Protein AF-A0A950ZXJ7-F1 (afdb_monomer)

Secondary structure (DSSP, 8-state):
-----EEEEGGG---HHHHHHHTEEEEPPEEEETTEEEETTTT---

Mean predicted aligned error: 3.02 Å

Foldseek 3Di:
DDDDAAEEECVVVDDPVVCVVVVYHYDFDWDQDPNDIDTPPPRDDD

pLDDT: mean 94.72, std 7.61, range [58.91, 98.38]

Structure (mmCIF, N/CA/C/O backbone):
data_AF-A0A950ZXJ7-F1
#
_entry.id   AF-A0A950ZXJ7-F1
#
loop_
_atom_site.group_PDB
_atom_site.id
_atom_site.type_symbol
_atom_site.label_atom_id
_atom_site.label_alt_id
_atom_site.label_comp_id
_atom_site.label_asym_id
_atom_site.label_entity_id
_atom_site.label_seq_id
_atom_site.pdbx_PDB_ins_code
_atom_site.Cartn_x
_atom_site.Cartn_y
_atom_site.Cartn_z
_atom_site.occupancy
_atom_site.B_iso_or_equiv
_atom_site.auth_seq_id
_atom_site.auth_comp_id
_atom_site.auth_asym_id
_atom_site.auth_atom_id
_atom_site.pdbx_PDB_model_num
ATOM 1 N N . MET A 1 1 ? -14.877 8.991 24.946 1.00 58.91 1 MET A N 1
ATOM 2 C CA . MET A 1 1 ? -14.960 7.755 24.140 1.00 58.91 1 MET A CA 1
ATOM 3 C C . MET A 1 1 ? -13.655 7.602 23.394 1.00 58.91 1 MET A C 1
ATOM 5 O O . MET A 1 1 ? -13.181 8.597 22.861 1.00 58.91 1 MET A O 1
ATOM 9 N N . THR A 1 2 ? -13.081 6.404 23.379 1.00 78.81 2 THR A N 1
ATOM 10 C CA . THR A 1 2 ? -11.857 6.110 22.624 1.00 78.81 2 THR A CA 1
ATOM 11 C C . THR A 1 2 ? -12.262 5.511 21.283 1.00 78.81 2 THR A C 1
ATOM 13 O O . THR A 1 2 ? -13.037 4.557 21.261 1.00 78.81 2 THR A O 1
ATOM 16 N N . SER A 1 3 ? -11.788 6.078 20.177 1.00 89.06 3 SER A N 1
ATOM 17 C CA . SER A 1 3 ? -11.969 5.494 18.847 1.00 89.06 3 S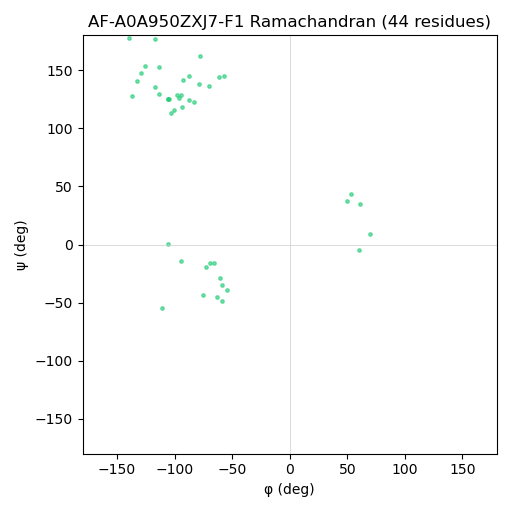ER A CA 1
ATOM 18 C C . SER A 1 3 ? -10.834 4.515 18.543 1.00 89.06 3 SER A C 1
ATOM 20 O O . SER A 1 3 ? -9.695 4.721 18.960 1.00 89.06 3 SER A O 1
ATOM 22 N N . VAL A 1 4 ? -11.151 3.443 17.816 1.00 93.88 4 VAL A N 1
ATOM 23 C CA . VAL A 1 4 ? -10.164 2.497 17.279 1.00 93.88 4 VAL A CA 1
ATOM 24 C C . VAL A 1 4 ? -10.030 2.764 15.785 1.00 93.88 4 VAL A C 1
ATOM 26 O O . VAL A 1 4 ? -11.030 2.767 15.072 1.00 93.88 4 VAL A O 1
ATOM 29 N N . GLY A 1 5 ? -8.805 3.008 15.322 1.00 95.69 5 GLY A N 1
ATOM 30 C CA . GLY A 1 5 ? -8.484 3.084 13.898 1.00 95.69 5 GLY A CA 1
ATOM 31 C C . GLY A 1 5 ? -8.027 1.726 13.375 1.00 95.69 5 GLY A C 1
ATOM 32 O O . GLY A 1 5 ? -7.305 1.012 14.069 1.00 95.69 5 GLY A O 1
ATOM 33 N N . LEU A 1 6 ? -8.432 1.384 12.153 1.00 97.25 6 LEU A N 1
ATOM 34 C CA . LEU A 1 6 ? -7.953 0.200 11.444 1.00 97.25 6 LEU A CA 1
ATOM 35 C C . LEU A 1 6 ? -6.978 0.637 10.352 1.00 97.25 6 LEU A C 1
ATOM 37 O O . LEU A 1 6 ? -7.313 1.468 9.507 1.00 97.25 6 LEU A O 1
ATOM 41 N N . VAL A 1 7 ? -5.772 0.076 10.380 1.00 98.12 7 VAL A N 1
ATOM 42 C CA . VAL A 1 7 ? -4.714 0.351 9.402 1.00 98.12 7 VAL A CA 1
ATOM 43 C C . VAL A 1 7 ? -4.130 -0.976 8.932 1.00 98.12 7 VAL A C 1
ATOM 45 O O . VAL A 1 7 ? -3.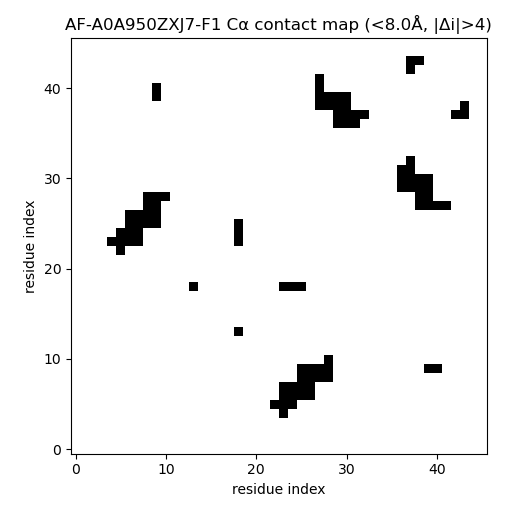968 -1.898 9.731 1.00 98.12 7 VAL A O 1
ATOM 48 N N . THR A 1 8 ? -3.829 -1.078 7.642 1.00 98.25 8 T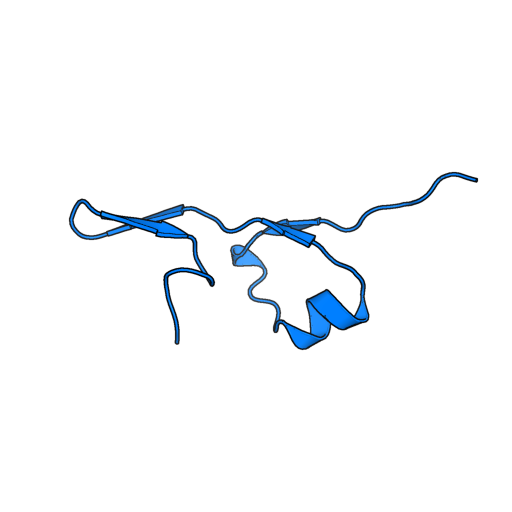HR A N 1
ATOM 49 C CA . THR A 1 8 ? -3.165 -2.235 7.030 1.00 98.25 8 THR A CA 1
ATOM 50 C C . THR A 1 8 ? -2.142 -1.772 5.992 1.00 98.25 8 THR A C 1
ATOM 52 O O . THR A 1 8 ? -2.015 -0.572 5.740 1.00 98.25 8 THR A O 1
ATOM 55 N N . ASP A 1 9 ? -1.421 -2.709 5.389 1.00 98.38 9 ASP A N 1
ATOM 56 C CA . ASP A 1 9 ? -0.524 -2.456 4.266 1.00 98.38 9 ASP A CA 1
ATOM 57 C C . ASP A 1 9 ? -0.980 -3.211 3.010 1.00 98.38 9 ASP A C 1
ATOM 59 O O . ASP A 1 9 ? -1.984 -3.930 3.018 1.00 98.38 9 ASP A O 1
ATOM 63 N N . SER A 1 10 ? -0.277 -3.008 1.898 1.00 97.00 10 SER A N 1
ATOM 64 C CA . SER A 1 10 ? -0.673 -3.588 0.614 1.00 97.00 10 SER A CA 1
ATOM 65 C C . SER A 1 10 ? -0.520 -5.116 0.537 1.00 97.00 10 SER A C 1
ATOM 67 O O . SER A 1 10 ? -1.162 -5.731 -0.313 1.00 97.00 10 SER A O 1
ATOM 69 N N . THR A 1 11 ? 0.231 -5.758 1.445 1.00 97.00 11 THR A N 1
ATOM 70 C CA . THR A 1 11 ? 0.425 -7.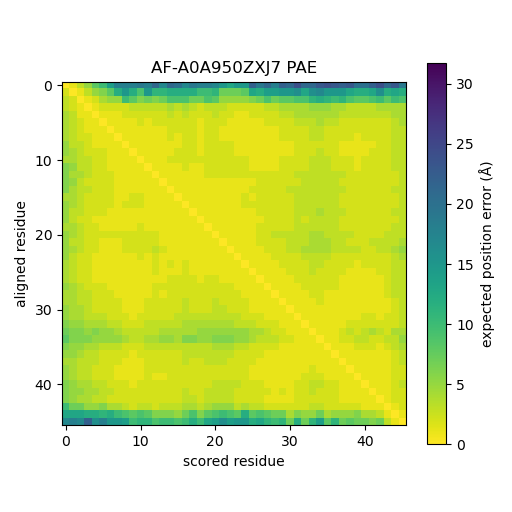225 1.445 1.00 97.00 11 THR A CA 1
ATOM 71 C C . THR A 1 11 ? -0.807 -7.998 1.895 1.00 97.00 11 THR A C 1
ATOM 73 O O . THR A 1 11 ? -0.936 -9.180 1.583 1.00 97.00 11 THR A O 1
ATOM 76 N N . ALA A 1 12 ? -1.739 -7.335 2.586 1.00 97.56 12 ALA A N 1
ATOM 77 C CA . ALA A 1 12 ? -3.028 -7.917 2.946 1.00 97.56 12 ALA A CA 1
ATOM 78 C C . ALA A 1 12 ? -3.913 -8.211 1.718 1.00 97.56 12 ALA A C 1
ATOM 80 O O . ALA A 1 12 ? -4.895 -8.939 1.844 1.00 97.56 12 ALA A O 1
ATOM 81 N N . ASP A 1 13 ? -3.578 -7.627 0.559 1.00 95.94 13 ASP A N 1
ATOM 82 C CA . ASP A 1 13 ? -4.216 -7.845 -0.745 1.00 95.94 13 ASP A CA 1
ATOM 83 C C . ASP A 1 13 ? -5.753 -7.726 -0.718 1.00 95.94 13 ASP A C 1
ATOM 85 O O . ASP A 1 13 ? -6.498 -8.458 -1.373 1.00 95.94 13 ASP A O 1
ATOM 89 N N . LEU A 1 14 ? -6.251 -6.782 0.086 1.00 96.06 14 LEU A N 1
ATOM 90 C CA . LEU A 1 14 ? -7.681 -6.542 0.241 1.00 96.06 14 LEU A CA 1
ATOM 91 C C . LEU A 1 14 ? -8.236 -5.730 -0.943 1.00 96.06 14 LEU A C 1
ATOM 93 O O . LEU A 1 14 ? -7.634 -4.727 -1.337 1.00 96.06 14 LEU A O 1
ATOM 97 N N . PRO A 1 15 ? -9.425 -6.077 -1.474 1.00 95.69 15 PRO A N 1
ATOM 98 C CA . PRO A 1 15 ? -10.113 -5.240 -2.452 1.00 95.69 15 PRO A CA 1
ATOM 99 C C . PRO A 1 15 ? -10.468 -3.863 -1.876 1.00 95.69 15 PRO A C 1
ATOM 101 O O . PRO A 1 15 ? -10.902 -3.768 -0.726 1.00 95.69 15 PRO A O 1
ATOM 104 N N . GLN A 1 16 ? -10.406 -2.809 -2.700 1.00 94.75 16 GLN A N 1
ATOM 105 C CA . GLN A 1 16 ? -10.719 -1.434 -2.274 1.00 94.75 16 GLN A CA 1
ATOM 106 C C . GLN A 1 16 ? -12.109 -1.317 -1.622 1.00 94.75 16 GLN A C 1
ATOM 108 O O . GLN A 1 16 ? -12.258 -0.684 -0.583 1.00 94.75 16 GLN A O 1
ATOM 113 N N . ALA A 1 17 ? -13.108 -2.031 -2.151 1.00 97.62 17 ALA A N 1
ATOM 114 C CA . ALA A 1 17 ? -14.461 -2.042 -1.592 1.00 97.62 17 ALA A CA 1
ATOM 115 C C . ALA A 1 17 ? -14.529 -2.554 -0.136 1.00 97.62 17 ALA A C 1
ATOM 117 O O . ALA A 1 17 ? -15.421 -2.157 0.613 1.00 97.62 17 ALA A O 1
ATOM 118 N N . VAL A 1 18 ? -13.609 -3.433 0.284 1.00 98.00 18 VAL A N 1
ATOM 119 C CA . VAL A 1 18 ? -13.526 -3.917 1.674 1.00 98.00 18 VAL A CA 1
ATOM 120 C C . VAL A 1 18 ? -12.919 -2.842 2.574 1.00 98.00 18 VAL A C 1
ATOM 122 O O . VAL A 1 18 ? -13.443 -2.600 3.661 1.00 98.00 18 VAL A O 1
ATOM 125 N N . LEU A 1 19 ? -11.859 -2.174 2.111 1.00 97.75 19 LEU A N 1
ATOM 126 C CA . LEU A 1 19 ? -11.226 -1.068 2.833 1.00 97.75 19 LEU A CA 1
ATOM 127 C C . LEU A 1 19 ? -12.232 0.062 3.083 1.00 97.75 19 LEU A C 1
ATOM 129 O O . LEU A 1 19 ? -12.416 0.477 4.228 1.00 97.75 19 LEU A O 1
ATOM 133 N N . ASP A 1 20 ? -12.957 0.467 2.038 1.00 97.94 20 ASP A N 1
ATOM 134 C CA . ASP A 1 20 ? -13.954 1.539 2.095 1.00 97.94 20 ASP A CA 1
ATOM 135 C C . ASP A 1 20 ? -15.112 1.184 3.035 1.00 97.94 20 ASP A C 1
ATOM 137 O O . ASP A 1 20 ? -15.502 1.982 3.888 1.00 97.94 20 ASP A O 1
ATOM 141 N N . LYS A 1 21 ? -15.634 -0.047 2.931 1.00 98.12 21 LYS A N 1
ATOM 142 C CA . LYS A 1 21 ? -16.741 -0.533 3.768 1.00 98.12 21 LYS A CA 1
ATOM 143 C C . LYS A 1 21 ? -16.415 -0.486 5.262 1.00 98.12 21 LYS A C 1
ATOM 145 O O . LYS A 1 21 ? -17.316 -0.277 6.074 1.00 98.12 21 LYS A O 1
ATOM 150 N N . HIS A 1 22 ? -15.159 -0.728 5.625 1.00 97.00 22 HIS A N 1
ATOM 151 C CA . HIS A 1 22 ? -14.726 -0.837 7.016 1.00 97.00 22 HIS A CA 1
ATOM 152 C C . HIS A 1 22 ? -13.937 0.383 7.513 1.00 97.00 22 HIS A C 1
ATOM 154 O O . HIS A 1 22 ? -13.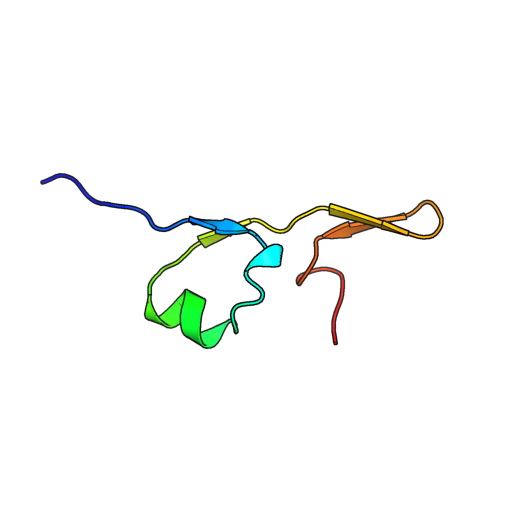531 0.396 8.674 1.00 97.00 22 HIS A O 1
ATOM 160 N N . GLY A 1 23 ? -13.737 1.405 6.672 1.00 97.06 23 GLY A N 1
ATOM 161 C CA . GLY A 1 23 ? -12.943 2.585 7.017 1.00 97.06 23 GLY A CA 1
ATOM 162 C C . GLY A 1 23 ? -11.488 2.245 7.347 1.00 97.06 23 GLY A C 1
ATOM 163 O O . GLY A 1 23 ? -10.910 2.841 8.255 1.00 97.06 23 GLY A O 1
ATOM 164 N N . VAL A 1 24 ? -10.918 1.250 6.661 1.00 98.25 24 VAL A N 1
ATOM 165 C CA . VAL A 1 24 ? -9.533 0.811 6.865 1.00 98.25 24 VAL A CA 1
ATOM 166 C C . VAL A 1 24 ? -8.613 1.652 5.993 1.00 98.25 24 VAL A C 1
ATOM 168 O O . VAL A 1 24 ? -8.755 1.676 4.772 1.00 98.25 24 VAL A O 1
ATOM 171 N N . THR A 1 25 ? -7.621 2.290 6.603 1.00 98.00 25 THR A N 1
ATOM 172 C CA . THR A 1 25 ? -6.571 2.987 5.854 1.00 98.00 25 THR A CA 1
ATOM 173 C C . THR A 1 25 ? -5.505 1.984 5.421 1.00 98.00 25 THR A C 1
ATOM 175 O O . THR A 1 25 ? -4.902 1.325 6.267 1.00 98.00 25 THR A O 1
ATOM 178 N N . MET A 1 26 ? -5.238 1.877 4.119 1.00 98.06 26 MET A N 1
ATOM 179 C CA . MET A 1 26 ? -4.131 1.072 3.594 1.00 98.06 26 MET A CA 1
ATOM 180 C C . MET A 1 26 ? -2.913 1.957 3.310 1.00 98.06 26 MET A C 1
ATOM 182 O O . MET A 1 26 ? -3.027 2.992 2.653 1.00 98.06 26 MET A O 1
ATOM 186 N N . VAL A 1 27 ? -1.753 1.555 3.831 1.00 98.31 27 VAL A N 1
ATOM 187 C CA . VAL A 1 27 ? -0.459 2.193 3.568 1.00 98.31 27 VAL A CA 1
ATOM 188 C C . VAL A 1 27 ? 0.286 1.355 2.525 1.00 98.31 27 VAL A C 1
ATOM 190 O O . VAL A 1 27 ? 0.619 0.203 2.804 1.00 98.31 27 VAL A O 1
ATOM 193 N N . PRO A 1 28 ? 0.562 1.886 1.325 1.00 97.75 28 PRO A N 1
ATOM 194 C CA . PRO A 1 28 ? 1.188 1.099 0.273 1.00 97.75 28 PRO A CA 1
ATOM 195 C C . PRO A 1 28 ? 2.644 0.781 0.620 1.00 97.75 28 PRO A C 1
ATOM 197 O O . PRO A 1 28 ? 3.395 1.666 1.045 1.00 97.75 28 PRO A O 1
ATOM 200 N N . LEU A 1 29 ? 3.063 -0.466 0.395 1.00 98.19 29 LEU A N 1
ATOM 201 C CA . LEU A 1 29 ? 4.480 -0.812 0.436 1.00 98.19 29 LEU A CA 1
ATOM 202 C C . LEU A 1 29 ? 5.195 -0.375 -0.842 1.00 98.19 29 LEU A C 1
ATOM 204 O O . LEU A 1 29 ? 4.591 -0.109 -1.883 1.00 98.19 29 LEU A O 1
ATOM 208 N N . ILE A 1 30 ? 6.518 -0.309 -0.734 1.00 98.12 30 ILE A N 1
ATOM 209 C CA . ILE A 1 30 ? 7.399 0.073 -1.826 1.00 98.12 30 ILE A CA 1
ATOM 210 C C . ILE A 1 30 ? 7.911 -1.163 -2.560 1.00 98.12 30 ILE A C 1
ATOM 212 O O . ILE A 1 30 ? 8.505 -2.055 -1.956 1.00 98.12 30 ILE A O 1
ATOM 216 N N . VAL A 1 31 ? 7.764 -1.157 -3.881 1.00 97.81 31 VAL A N 1
ATOM 217 C CA . VAL A 1 31 ? 8.369 -2.125 -4.795 1.00 97.81 31 VAL A CA 1
ATOM 218 C C . VAL A 1 31 ? 9.523 -1.449 -5.527 1.00 97.81 31 VAL A C 1
ATOM 220 O O . VAL A 1 31 ? 9.341 -0.413 -6.164 1.00 97.81 31 VAL A O 1
ATOM 223 N N . ASN A 1 32 ? 10.715 -2.041 -5.448 1.00 98.06 32 ASN A N 1
ATOM 224 C CA . ASN A 1 32 ? 11.869 -1.624 -6.242 1.00 98.06 32 ASN A CA 1
ATOM 225 C C . ASN A 1 32 ? 12.063 -2.614 -7.395 1.00 98.06 32 ASN A C 1
ATOM 227 O O . ASN A 1 32 ? 12.398 -3.773 -7.156 1.00 98.06 32 ASN A O 1
ATOM 231 N N . TRP A 1 33 ? 11.856 -2.159 -8.630 1.00 97.12 33 TRP A N 1
ATOM 232 C CA . TRP A 1 33 ? 11.973 -2.967 -9.847 1.00 97.12 33 TRP A CA 1
ATOM 233 C C . TRP A 1 33 ? 12.705 -2.145 -10.917 1.00 97.12 33 TRP A C 1
ATOM 235 O O . TRP A 1 33 ? 12.329 -1.005 -11.180 1.00 97.12 33 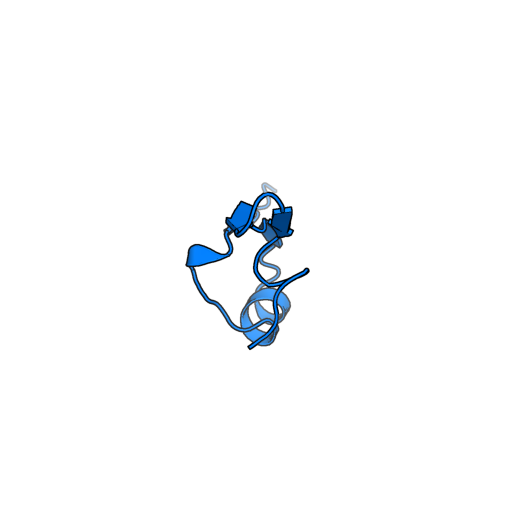TRP A O 1
ATOM 245 N N . ASP A 1 34 ? 13.765 -2.702 -11.522 1.00 96.69 34 ASP A N 1
ATOM 246 C CA . ASP A 1 34 ? 14.520 -2.098 -12.640 1.00 96.69 34 ASP A CA 1
ATOM 247 C C . ASP A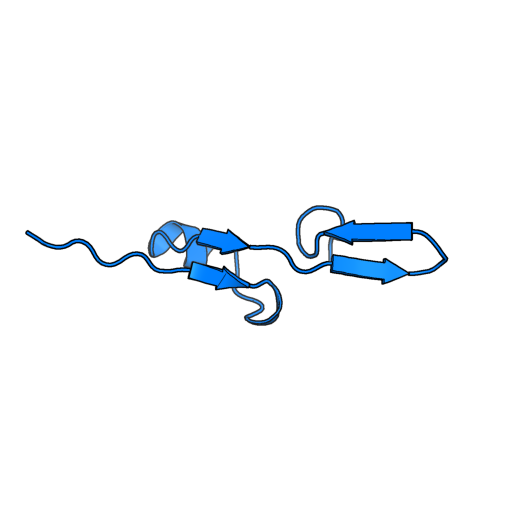 1 34 ? 15.002 -0.669 -12.342 1.00 96.69 34 ASP A C 1
ATOM 249 O O . ASP A 1 34 ? 14.884 0.253 -13.151 1.00 96.69 34 ASP A O 1
ATOM 253 N N . GLY A 1 35 ? 15.528 -0.474 -11.129 1.00 97.69 35 GLY A N 1
ATOM 254 C CA . GLY A 1 35 ? 16.044 0.819 -10.671 1.00 97.69 35 GLY A CA 1
ATOM 255 C C . GLY A 1 35 ? 14.969 1.884 -10.435 1.00 97.69 35 GLY A C 1
ATOM 256 O O . GLY A 1 35 ? 15.312 3.043 -10.214 1.00 97.69 35 GLY A O 1
ATOM 257 N N . LYS A 1 36 ? 13.684 1.516 -10.473 1.00 98.12 36 LYS A N 1
ATOM 258 C CA . LYS A 1 36 ? 12.549 2.394 -10.178 1.00 98.12 36 LYS A CA 1
ATOM 259 C C . LYS A 1 36 ? 11.832 1.953 -8.910 1.00 98.12 36 LYS A C 1
ATOM 261 O O . LYS A 1 36 ? 11.828 0.777 -8.550 1.00 98.12 36 LYS A O 1
ATOM 266 N N . THR A 1 37 ? 11.206 2.924 -8.260 1.00 98.06 37 THR A N 1
ATOM 267 C CA . THR A 1 37 ? 10.476 2.767 -7.004 1.00 98.06 37 THR A CA 1
ATOM 268 C C . THR A 1 37 ? 8.996 3.018 -7.257 1.00 98.06 37 THR A C 1
ATOM 270 O O . THR A 1 37 ? 8.635 4.043 -7.835 1.00 98.06 37 THR A O 1
ATOM 273 N N . TYR A 1 38 ? 8.154 2.095 -6.807 1.00 98.00 38 TYR A N 1
ATOM 274 C CA . TYR A 1 38 ? 6.707 2.110 -6.998 1.00 98.00 38 TYR A CA 1
ATOM 275 C C . TYR A 1 38 ? 5.995 1.915 -5.666 1.00 98.00 38 TYR A C 1
ATOM 277 O O . TYR A 1 38 ? 6.482 1.187 -4.804 1.00 98.00 38 TYR A O 1
ATOM 285 N N . ARG A 1 39 ? 4.820 2.517 -5.513 1.00 97.56 39 ARG A N 1
ATOM 286 C CA . ARG A 1 39 ? 3.881 2.227 -4.430 1.00 97.56 39 ARG A CA 1
ATOM 287 C C . ARG A 1 39 ? 2.889 1.187 -4.919 1.00 97.56 39 ARG A C 1
ATOM 289 O O . ARG A 1 39 ? 2.151 1.424 -5.878 1.00 97.56 39 ARG A O 1
ATOM 296 N N . ASP A 1 40 ? 2.882 0.042 -4.259 1.00 96.88 40 ASP A N 1
ATOM 297 C CA . ASP A 1 40 ? 1.956 -1.042 -4.560 1.00 96.88 40 ASP A CA 1
ATOM 298 C C . ASP A 1 40 ? 0.491 -0.570 -4.452 1.00 96.88 40 ASP A C 1
ATOM 300 O O . ASP A 1 40 ? 0.170 0.304 -3.644 1.00 96.88 40 ASP A O 1
ATOM 304 N N . LYS A 1 41 ? -0.378 -1.101 -5.321 1.00 93.62 41 LYS A N 1
ATOM 305 C CA . LYS A 1 41 ? -1.789 -0.710 -5.530 1.00 93.62 41 LYS A CA 1
ATOM 306 C C . LYS A 1 41 ? -2.054 0.740 -5.972 1.00 93.62 41 LYS A C 1
ATOM 308 O O . LYS A 1 41 ? -3.207 1.070 -6.242 1.00 93.62 41 LYS A O 1
ATOM 313 N N . LEU A 1 42 ? -1.038 1.603 -6.057 1.00 94.19 42 LEU A N 1
ATOM 314 C CA . LEU A 1 42 ? -1.180 2.989 -6.531 1.00 94.19 42 LEU A CA 1
ATOM 315 C C . LEU A 1 42 ? -0.502 3.212 -7.881 1.00 94.19 42 LEU A C 1
ATOM 317 O O . LEU A 1 42 ? -1.127 3.696 -8.819 1.00 94.19 42 LEU A O 1
ATOM 321 N N . ASP A 1 43 ? 0.782 2.871 -7.963 1.00 96.81 43 ASP A N 1
ATOM 322 C CA . ASP A 1 43 ? 1.594 3.062 -9.166 1.00 96.81 43 ASP A CA 1
ATOM 323 C C . ASP A 1 43 ? 1.612 1.789 -10.036 1.00 96.81 43 ASP A C 1
ATOM 325 O O . ASP A 1 43 ? 2.021 1.826 -11.196 1.00 96.81 43 ASP A O 1
ATOM 329 N N . LEU A 1 44 ? 1.168 0.662 -9.467 1.00 92.38 44 LEU A N 1
ATOM 330 C CA . LEU A 1 44 ? 1.081 -0.653 -10.098 1.00 92.38 44 LEU A CA 1
ATOM 331 C C . LEU A 1 44 ? -0.386 -1.095 -10.162 1.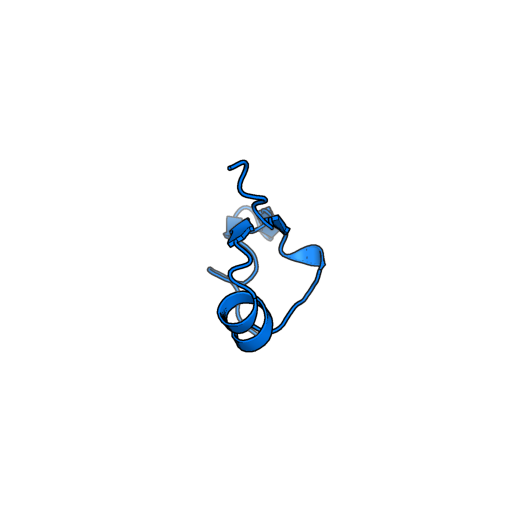00 92.38 44 LEU A C 1
ATOM 333 O O . LEU A 1 44 ? -1.122 -0.964 -9.184 1.00 92.38 44 LEU A O 1
ATOM 337 N N . THR A 1 45 ? -0.796 -1.637 -11.311 1.00 82.19 45 THR A N 1
ATOM 338 C CA . THR A 1 45 ? -2.144 -2.187 -11.536 1.00 82.19 45 THR A CA 1
ATOM 339 C C . THR A 1 45 ? -2.040 -3.625 -1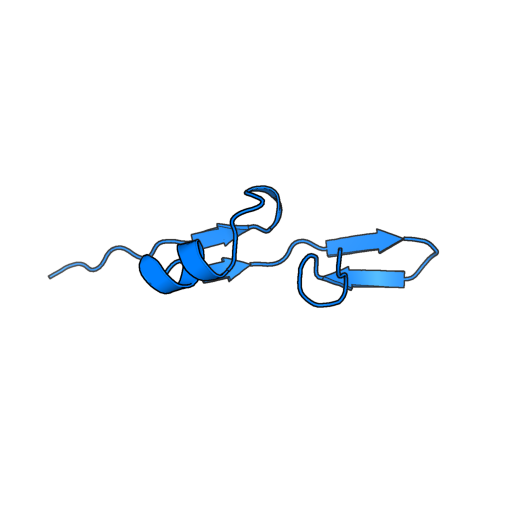2.035 1.00 82.19 45 THR A C 1
ATOM 341 O O . THR A 1 45 ? -1.029 -4.001 -12.632 1.00 82.19 45 THR A O 1
ATOM 344 N N . THR A 1 46 ? -3.075 -4.416 -11.768 1.00 69.56 46 THR A N 1
ATOM 345 C CA . THR A 1 46 ? -3.243 -5.807 -12.215 1.00 69.56 46 THR A CA 1
ATOM 346 C C . THR A 1 46 ? -4.522 -5.939 -13.013 1.00 69.56 46 THR A C 1
ATOM 348 O O . THR A 1 46 ? -5.513 -5.312 -12.568 1.00 69.56 46 THR A O 1
#

Sequence (46 aa):
MTSVGLVTDSTADLPQAVLDKHGVTMVPLIVNWDGKTYRDKLDLTT

Solvent-accessible surface area (backbone atoms only — not comparable to full-atom values): 3102 Å² total; per-residue (Å²): 138,86,85,85,84,51,74,49,47,51,87,74,68,72,58,67,72,57,32,65,75,68,64,39,48,71,47,57,45,78,45,80,55,95,95,39,80,39,38,45,83,72,75,47,87,134

Nearest PDB structures (foldseek):
  2dt8-assembly1_A  TM=8.935E-01  e=1.660E-03  Thermus thermophilus HB8
  4x9x-assembly1_A  TM=9.070E-01  e=2.703E-03  Staphylococcus aureus subsp. aureus MW2
  1pzx-assembly1_A  TM=8.198E-01  e=3.571E-03  Geobacillus stearothermophilus
  1pzx-assembly2_B  TM=7.947E-01  e=3.331E-03  Geobacillus stearothermophilus
  3pl5-assembly1_A  TM=8.243E-01  e=7.683E-03  Streptococcus mutans UA159

Radius of gyration: 13.0 Å; Cα contacts (8 Å, |Δi|>4): 47; chains: 1; bounding box: 33×16×37 Å